Protein AF-A0AA35SSG5-F1 (afdb_monomer_lite)

Foldseek 3Di:
DCDDPQVPQVVVVVDPCVLQAPLDPDDDRPCVPGDDPVRQLVVLLVVVCVSCVVVVNNVDDDDPVNSVVVSLVNLVSNLVVLQVLLVVLVVCVPPPPDPGDSNVSSVNSVVVSVVSCVVNVVVD

InterPro domains:
  IPR011009 Protein kinase-like domain superfamily [SSF56112] (28-115)

Sequence (124 aa):
REVSSFQGCPLREGFPPIIFSLSGVHGTLDYSRYPSEIFQKKWIRSYLHECARIKGLSQATVSDAEVDGLYKDANNFAMVAHFIWSLWSLIQSKNSKINFDYLDYGCARYTEFKRRKSIIISQL

Organism: Geodia barretti (NCBI:txid519541)

Secondary structure (DSSP, 8-state):
----TTTT-TTTTS-THHHHH-S-SSSS--GGGSPPHHHHHHHHHHHHHHHHHHTT-TTPPPPHHHHHHHHHHHHHHHHHHHHHHHHHHHHHHHH--S---HHHHHHHHHHHHHHHHHHHHTT-

pLDDT: mean 76.03, std 17.05, range [32.19, 92.25]

Structure (mmCIF, N/CA/C/O backbone):
data_AF-A0AA35SSG5-F1
#
_entry.id   AF-A0AA35SSG5-F1
#
loop_
_atom_site.group_PDB
_atom_site.id
_atom_site.type_symbol
_atom_site.label_atom_id
_atom_site.label_alt_id
_atom_site.label_comp_id
_atom_site.label_asym_id
_atom_site.label_entity_id
_atom_site.label_seq_id
_atom_site.pdbx_PDB_ins_code
_atom_site.Cartn_x
_atom_site.Cartn_y
_atom_site.Cartn_z
_atom_site.occupancy
_atom_site.B_iso_or_equiv
_atom_site.auth_seq_id
_atom_site.auth_comp_id
_atom_site.auth_asym_id
_atom_site.auth_atom_id
_atom_site.pdbx_PDB_model_num
ATOM 1 N N . ARG A 1 1 ? -7.556 18.617 21.004 1.00 32.94 1 ARG A N 1
ATOM 2 C CA . ARG A 1 1 ? -6.360 18.010 21.635 1.00 32.94 1 ARG A CA 1
ATOM 3 C C . ARG A 1 1 ? -6.686 16.548 21.907 1.00 32.94 1 ARG A C 1
ATOM 5 O O . ARG A 1 1 ? -7.084 16.226 23.009 1.00 32.94 1 ARG A O 1
ATOM 12 N N . GLU A 1 2 ? -6.542 15.695 20.902 1.00 32.19 2 GLU A N 1
ATOM 13 C CA . GLU A 1 2 ? -6.468 14.240 21.064 1.00 32.19 2 GLU A CA 1
ATOM 14 C C . GLU A 1 2 ? -5.302 13.822 20.179 1.00 32.19 2 GLU A C 1
ATOM 16 O O . GLU A 1 2 ? -5.419 13.661 18.968 1.00 32.19 2 GLU A O 1
ATOM 21 N N . VAL A 1 3 ? -4.111 13.867 20.768 1.00 37.78 3 VAL A N 1
ATOM 22 C CA . VAL A 1 3 ? -2.885 13.452 20.095 1.00 37.78 3 VAL A CA 1
ATOM 23 C C . VAL A 1 3 ? -2.875 11.936 20.187 1.00 37.78 3 VAL A C 1
ATOM 25 O O . VAL A 1 3 ? -2.914 11.395 21.289 1.00 37.78 3 VAL A O 1
ATOM 28 N N . SER A 1 4 ? -2.917 11.289 19.022 1.00 47.38 4 SER A N 1
ATOM 29 C CA . SER A 1 4 ? -3.107 9.850 18.850 1.00 47.38 4 SER A CA 1
ATOM 30 C C . SER A 1 4 ? -2.340 9.025 19.891 1.00 47.38 4 SER A C 1
ATOM 32 O O . SER A 1 4 ? -1.118 9.134 20.016 1.00 47.38 4 SER A O 1
ATOM 34 N N . SER A 1 5 ? -3.065 8.167 20.607 1.00 51.53 5 SER A N 1
ATOM 35 C CA . SER A 1 5 ? -2.575 7.172 21.581 1.00 51.53 5 SER A CA 1
ATOM 36 C C . SER A 1 5 ? -1.392 6.328 21.058 1.00 51.53 5 SER A C 1
ATOM 38 O O . SER A 1 5 ? -0.597 5.768 21.823 1.00 51.53 5 SER A O 1
ATOM 40 N N . PHE A 1 6 ? -1.213 6.277 19.736 1.00 50.25 6 PHE A N 1
ATOM 41 C CA . PHE A 1 6 ? -0.212 5.469 19.053 1.00 50.25 6 PHE A CA 1
ATOM 42 C C . PHE A 1 6 ? 0.985 6.236 18.477 1.00 50.25 6 PHE A C 1
ATOM 44 O O . PHE A 1 6 ? 1.862 5.598 17.888 1.00 50.25 6 PHE A O 1
ATOM 51 N N . GLN A 1 7 ? 1.114 7.545 18.720 1.00 45.78 7 GLN A N 1
ATOM 52 C CA . GLN A 1 7 ? 2.335 8.289 18.390 1.00 45.78 7 GLN A CA 1
ATOM 53 C C . GLN A 1 7 ? 3.540 7.607 19.080 1.00 45.78 7 GLN A C 1
ATOM 55 O O . GLN A 1 7 ? 3.508 7.320 20.280 1.00 45.78 7 GLN A O 1
ATOM 60 N N . GLY A 1 8 ? 4.538 7.187 18.295 1.00 45.56 8 GLY A N 1
ATOM 61 C CA . GLY A 1 8 ? 5.700 6.427 18.778 1.00 45.56 8 GLY A CA 1
ATOM 62 C C . GLY A 1 8 ? 5.539 4.901 18.912 1.00 45.56 8 GLY A C 1
ATOM 63 O O . GLY A 1 8 ? 6.330 4.299 19.632 1.00 45.56 8 GLY A O 1
ATOM 64 N N . CYS A 1 9 ? 4.552 4.234 18.282 1.00 50.75 9 CYS A N 1
ATOM 65 C CA . CYS A 1 9 ? 4.674 2.769 18.129 1.00 50.75 9 CYS A CA 1
ATOM 66 C C . CYS A 1 9 ? 5.849 2.466 17.164 1.00 50.75 9 CYS A C 1
ATOM 68 O O . CYS A 1 9 ? 5.841 3.021 16.061 1.00 50.75 9 CYS A O 1
ATOM 70 N N . PRO A 1 10 ? 6.827 1.603 17.529 1.00 47.34 10 PRO A N 1
ATOM 71 C CA . PRO A 1 10 ? 8.066 1.368 16.761 1.00 47.34 10 PRO A CA 1
ATOM 72 C C . PRO A 1 10 ? 7.858 1.016 15.280 1.00 47.34 10 PRO A C 1
ATOM 74 O O . PRO A 1 10 ? 8.726 1.215 14.436 1.00 47.34 10 PRO A O 1
ATOM 77 N N . LEU A 1 11 ? 6.676 0.507 14.949 1.00 50.50 11 LEU A N 1
ATOM 78 C CA . LEU A 1 11 ? 6.322 -0.008 13.634 1.00 50.50 11 LEU A CA 1
ATOM 79 C C . LEU A 1 11 ? 5.502 0.990 12.786 1.00 50.50 11 LEU A C 1
ATOM 81 O O . LEU A 1 11 ? 5.123 0.673 11.663 1.00 50.50 11 LEU A O 1
ATOM 85 N N . ARG A 1 12 ? 5.285 2.228 13.269 1.00 47.06 12 ARG A N 1
ATOM 86 C CA . ARG A 1 12 ? 4.913 3.361 12.393 1.00 47.06 12 ARG A CA 1
ATOM 87 C C . ARG A 1 12 ? 6.123 3.878 11.600 1.00 47.06 12 ARG A C 1
ATOM 89 O O . ARG A 1 12 ? 5.941 4.478 10.548 1.00 47.06 12 ARG A O 1
ATOM 96 N N . GLU A 1 13 ? 7.336 3.612 12.092 1.00 42.50 13 GLU A N 1
ATOM 97 C CA . GLU A 1 13 ? 8.604 3.959 11.430 1.00 42.50 13 GLU A CA 1
ATOM 98 C C . GLU A 1 13 ? 9.269 2.748 10.764 1.00 42.50 13 GLU A C 1
ATOM 100 O O . GLU A 1 13 ? 9.878 2.866 9.701 1.00 42.50 13 GLU A O 1
ATOM 105 N N . GLY A 1 14 ? 9.079 1.553 11.334 1.00 45.75 14 GLY A N 1
ATOM 106 C CA . GLY A 1 14 ? 9.407 0.287 10.691 1.00 45.75 14 GLY A CA 1
ATOM 107 C C . GLY A 1 14 ? 8.416 -0.035 9.581 1.00 45.75 14 GLY A C 1
ATOM 108 O O . GLY A 1 14 ? 7.449 -0.746 9.823 1.00 45.75 14 GLY A O 1
ATOM 109 N N . PHE A 1 15 ? 8.669 0.518 8.392 1.00 47.22 15 PHE A N 1
ATOM 110 C CA . PHE A 1 15 ? 8.099 0.159 7.090 1.00 47.22 15 PHE A CA 1
ATOM 111 C C . PHE A 1 15 ? 7.259 -1.147 7.149 1.00 47.22 15 PHE A C 1
ATOM 113 O O . PHE A 1 15 ? 7.806 -2.247 7.009 1.00 47.22 15 PHE A O 1
ATOM 120 N N . PRO A 1 16 ? 5.916 -1.064 7.254 1.00 45.38 16 PRO A N 1
ATOM 121 C CA . PRO A 1 16 ? 5.050 -2.221 7.099 1.00 45.38 16 PRO A CA 1
ATOM 122 C C . PRO A 1 16 ? 4.657 -2.532 5.635 1.00 45.38 16 PRO A C 1
ATOM 124 O O . PRO A 1 16 ? 3.627 -3.18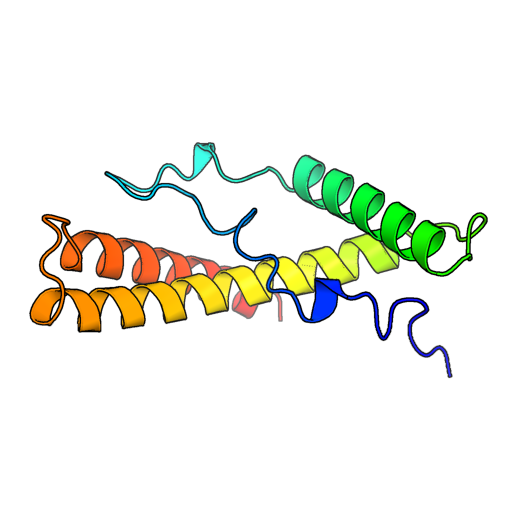2 5.453 1.00 45.38 16 PRO A O 1
ATOM 127 N N . PRO A 1 17 ? 5.381 -2.161 4.543 1.00 48.03 17 PRO A N 1
ATOM 128 C CA . PRO A 1 17 ? 4.963 -2.614 3.229 1.00 48.03 17 PRO A CA 1
ATOM 129 C C . PRO A 1 17 ? 5.379 -4.057 2.950 1.00 48.03 17 PRO A C 1
ATOM 131 O O . PRO A 1 17 ? 4.922 -4.585 1.951 1.00 48.03 17 PRO A O 1
ATOM 134 N N . ILE A 1 18 ? 6.165 -4.752 3.785 1.00 48.22 18 ILE A N 1
ATOM 135 C CA . ILE A 1 18 ? 6.533 -6.147 3.469 1.00 48.22 18 ILE A CA 1
ATOM 136 C C . ILE A 1 18 ? 5.298 -7.071 3.469 1.00 48.22 18 ILE A C 1
ATOM 138 O O . ILE A 1 18 ? 5.175 -7.900 2.573 1.00 48.22 18 ILE A O 1
ATOM 142 N N . ILE A 1 19 ? 4.321 -6.875 4.364 1.00 48.62 19 ILE A N 1
ATOM 143 C CA . ILE A 1 19 ? 3.073 -7.668 4.341 1.00 48.62 19 ILE A CA 1
ATOM 144 C C . ILE A 1 19 ? 2.119 -7.237 3.212 1.00 48.62 19 ILE A C 1
ATOM 146 O O . ILE A 1 19 ? 1.374 -8.064 2.692 1.00 48.62 19 ILE A O 1
ATOM 150 N N . PHE A 1 20 ? 2.176 -5.979 2.764 1.00 49.22 20 PHE A N 1
ATOM 151 C CA . PHE A 1 20 ? 1.245 -5.427 1.767 1.00 49.22 20 PHE A CA 1
ATOM 152 C C . PHE A 1 20 ? 1.869 -5.154 0.394 1.00 49.22 20 PHE A C 1
ATOM 154 O O . PHE A 1 20 ? 1.294 -4.423 -0.405 1.00 49.22 20 PHE A O 1
ATOM 161 N N . SER A 1 21 ? 3.041 -5.710 0.096 1.00 51.00 21 SER A N 1
ATOM 162 C CA . SER A 1 21 ? 3.751 -5.446 -1.163 1.00 51.00 21 SER A CA 1
ATOM 163 C C . SER A 1 21 ? 4.218 -6.706 -1.892 1.00 51.00 21 SER A C 1
ATOM 165 O O . SER A 1 21 ? 4.746 -6.590 -3.002 1.00 51.00 21 SER A O 1
ATOM 167 N N . LEU A 1 22 ? 4.074 -7.890 -1.302 1.00 49.94 22 LEU A N 1
ATOM 168 C CA . LEU A 1 22 ? 4.596 -9.128 -1.874 1.00 49.94 22 LEU A CA 1
ATOM 169 C C . LEU A 1 22 ? 3.525 -9.85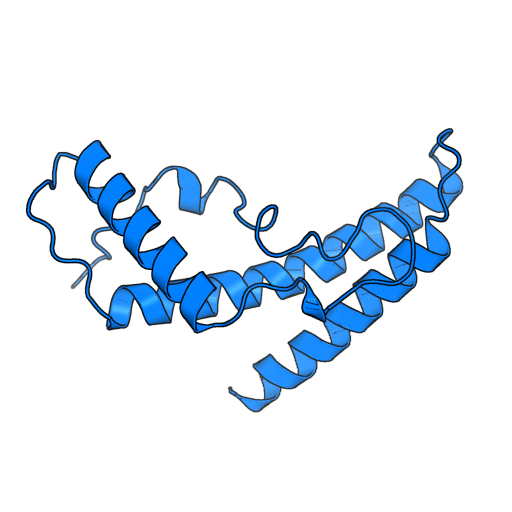8 -2.691 1.00 49.94 22 LEU A C 1
ATOM 171 O O . LEU A 1 22 ? 3.139 -10.975 -2.370 1.00 49.94 22 LEU A O 1
ATOM 175 N N . SER A 1 23 ? 3.091 -9.261 -3.803 1.00 50.03 23 SER A N 1
ATOM 176 C CA . SER A 1 23 ? 2.356 -9.993 -4.854 1.00 50.03 23 SER A CA 1
ATOM 177 C C . SER A 1 23 ? 3.276 -10.866 -5.731 1.00 50.03 23 SER A C 1
ATOM 179 O O . SER A 1 23 ? 2.874 -11.287 -6.808 1.00 50.03 23 SER A O 1
ATOM 181 N N . GLY A 1 24 ? 4.503 -11.157 -5.278 1.00 48.53 24 GLY A N 1
ATOM 182 C CA . GLY A 1 24 ? 5.466 -12.026 -5.962 1.00 48.53 24 GLY A CA 1
ATOM 183 C C . GLY A 1 24 ? 6.825 -11.360 -6.192 1.00 48.53 24 GLY A C 1
ATOM 184 O O . GLY A 1 24 ? 6.914 -10.159 -6.431 1.00 48.53 24 GLY A O 1
ATOM 185 N N . VAL A 1 25 ? 7.890 -12.162 -6.101 1.00 51.59 25 VAL A N 1
ATOM 186 C CA . VAL A 1 25 ? 9.284 -11.804 -6.452 1.00 51.59 25 VAL A CA 1
ATOM 187 C C . VAL A 1 25 ? 9.756 -12.662 -7.643 1.00 51.59 25 VAL A C 1
ATOM 189 O O . VAL A 1 25 ? 10.939 -12.740 -7.937 1.00 51.59 25 VAL A O 1
ATOM 192 N N . HIS A 1 26 ? 8.837 -13.352 -8.325 1.00 45.59 26 HIS A N 1
ATOM 193 C CA . HIS A 1 26 ? 9.110 -14.170 -9.507 1.00 45.59 26 HIS A CA 1
ATOM 194 C C . HIS A 1 26 ? 7.801 -14.410 -10.265 1.00 45.59 26 HIS A C 1
ATOM 196 O O . HIS A 1 26 ? 6.861 -14.951 -9.684 1.00 45.59 26 HIS A O 1
ATOM 202 N N . GLY A 1 27 ? 7.746 -14.026 -11.541 1.00 53.81 27 GLY A N 1
ATOM 203 C CA . GLY A 1 27 ? 6.561 -14.206 -12.381 1.00 53.81 27 GLY A CA 1
ATOM 204 C C . GLY A 1 27 ? 5.427 -13.215 -12.102 1.00 53.81 27 GLY A C 1
ATOM 205 O O . GLY A 1 27 ? 5.455 -12.450 -11.137 1.00 53.81 27 GLY A O 1
ATOM 206 N N . THR A 1 28 ? 4.448 -13.226 -13.010 1.00 52.81 28 THR A N 1
ATOM 207 C CA . THR A 1 28 ? 3.248 -12.376 -13.035 1.00 52.81 28 THR A CA 1
ATOM 208 C C . THR A 1 28 ? 2.685 -12.121 -11.639 1.00 52.81 28 THR A C 1
ATOM 210 O O . THR A 1 28 ? 2.377 -13.072 -10.920 1.00 52.81 28 THR A O 1
ATOM 213 N N . LEU A 1 29 ? 2.533 -10.842 -11.273 1.00 61.16 29 LEU A N 1
ATOM 214 C CA . LEU A 1 29 ? 1.982 -10.430 -9.981 1.00 61.16 29 LEU A CA 1
ATOM 215 C C . LEU A 1 29 ? 0.601 -11.065 -9.776 1.00 61.16 29 LEU A C 1
ATOM 217 O O . LEU A 1 29 ? -0.358 -10.720 -10.468 1.00 61.16 29 LEU A O 1
ATOM 221 N N . ASP A 1 30 ? 0.500 -11.982 -8.815 1.00 66.56 30 ASP A N 1
ATOM 222 C CA . ASP A 1 30 ? -0.765 -12.615 -8.460 1.00 66.56 30 ASP A CA 1
ATOM 223 C C . ASP A 1 30 ? -1.482 -1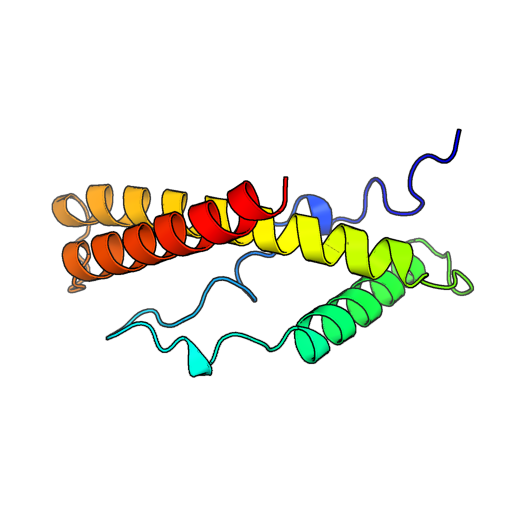1.753 -7.420 1.00 66.56 30 ASP A C 1
ATOM 225 O O . ASP A 1 30 ? -1.249 -11.832 -6.209 1.00 66.56 30 ASP A O 1
ATOM 229 N N . TYR A 1 31 ? -2.362 -10.888 -7.915 1.00 64.69 31 TYR A N 1
ATOM 230 C CA . TYR A 1 31 ? -3.161 -9.998 -7.081 1.00 64.69 31 TYR A CA 1
ATOM 231 C C . TYR A 1 31 ? -4.222 -10.736 -6.255 1.00 64.69 31 TYR A C 1
ATOM 233 O O . TYR A 1 31 ? -4.712 -10.164 -5.284 1.00 64.69 31 TYR A O 1
ATOM 241 N N . SER A 1 32 ? -4.543 -11.999 -6.569 1.00 67.62 32 SER A N 1
ATOM 242 C CA . SER A 1 32 ? -5.469 -12.803 -5.754 1.00 67.62 32 SER A CA 1
ATOM 243 C C . SER A 1 32 ? -4.890 -13.145 -4.379 1.00 67.62 32 SER A C 1
ATOM 245 O O . SER A 1 32 ? -5.630 -13.386 -3.427 1.00 67.62 32 SER A O 1
ATOM 247 N N . ARG A 1 33 ? -3.559 -13.093 -4.251 1.00 71.50 33 ARG A N 1
ATOM 248 C CA . ARG A 1 33 ? -2.836 -13.279 -2.987 1.00 71.50 33 ARG A CA 1
ATOM 249 C C . ARG A 1 33 ? -2.789 -12.024 -2.126 1.00 71.50 33 ARG A C 1
ATOM 251 O O . ARG A 1 33 ? -2.308 -12.082 -0.995 1.00 71.50 33 ARG A O 1
ATOM 258 N N . TYR A 1 34 ? -3.255 -10.887 -2.644 1.00 75.62 34 TYR A N 1
ATOM 259 C CA . TYR A 1 34 ? -3.325 -9.669 -1.857 1.00 75.62 34 TYR A CA 1
ATOM 260 C C . TYR A 1 34 ? -4.371 -9.830 -0.743 1.00 75.62 34 TYR A C 1
ATOM 262 O O . TYR A 1 34 ? -5.494 -10.259 -1.021 1.00 75.62 34 TYR A O 1
ATOM 270 N N . PRO A 1 35 ? -4.042 -9.502 0.519 1.00 81.75 35 PRO A N 1
ATOM 271 C CA . PRO A 1 35 ? -4.963 -9.704 1.627 1.00 81.75 35 PRO A CA 1
ATOM 272 C C . PRO A 1 35 ? -6.251 -8.898 1.431 1.00 81.75 35 PRO A C 1
ATOM 274 O O . PRO A 1 35 ? -6.218 -7.703 1.124 1.00 81.75 35 PRO A O 1
ATOM 277 N N . SER A 1 36 ? -7.394 -9.547 1.650 1.00 86.25 36 SER A N 1
ATOM 278 C CA . SER A 1 36 ? -8.705 -8.893 1.618 1.00 86.25 36 SER A CA 1
ATOM 279 C C . SER A 1 36 ? -8.814 -7.831 2.709 1.00 86.25 36 SER A C 1
ATOM 281 O O . SER A 1 36 ? -8.200 -7.969 3.765 1.00 86.25 36 SER A O 1
ATOM 283 N N . GLU A 1 37 ? -9.632 -6.797 2.499 1.00 88.38 37 GLU A N 1
ATOM 284 C CA . GLU A 1 37 ? -9.834 -5.715 3.478 1.00 88.38 37 GLU A CA 1
ATOM 285 C C . GLU A 1 37 ? -10.143 -6.244 4.887 1.00 88.38 37 GLU A C 1
ATOM 287 O O . GLU A 1 37 ? -9.547 -5.791 5.862 1.00 88.38 37 GLU A O 1
ATOM 292 N N . ILE A 1 38 ? -11.001 -7.266 4.989 1.00 90.06 38 ILE A N 1
ATOM 293 C CA . ILE A 1 38 ? -11.344 -7.927 6.257 1.00 90.06 38 ILE A CA 1
ATOM 294 C C . ILE A 1 38 ? -10.082 -8.450 6.956 1.00 90.06 38 ILE A C 1
ATOM 296 O O . ILE A 1 38 ? -9.897 -8.245 8.157 1.00 90.06 38 ILE A O 1
ATOM 300 N N . PHE A 1 39 ? -9.195 -9.111 6.209 1.00 89.12 39 PHE A N 1
ATOM 301 C CA . PHE A 1 39 ? -7.940 -9.617 6.750 1.00 89.12 39 PHE A CA 1
ATOM 302 C C . PHE A 1 39 ? -6.997 -8.478 7.147 1.00 89.12 39 PHE A C 1
ATOM 304 O O . PHE A 1 39 ? -6.417 -8.528 8.231 1.00 89.12 39 PHE A O 1
ATOM 311 N N . GLN A 1 40 ? -6.874 -7.436 6.316 1.00 87.75 40 GLN A N 1
ATOM 312 C CA . GLN A 1 40 ? -6.029 -6.275 6.620 1.00 87.75 40 GLN A CA 1
ATOM 313 C C . GLN A 1 40 ? -6.466 -5.609 7.926 1.00 87.75 40 GLN A C 1
ATOM 315 O O . GLN A 1 40 ? -5.648 -5.416 8.821 1.00 87.75 40 GLN A O 1
ATOM 320 N N . LYS A 1 41 ? -7.766 -5.330 8.076 1.00 89.38 41 LYS A N 1
ATOM 321 C CA . LYS A 1 41 ? -8.336 -4.716 9.282 1.00 89.38 41 LYS A CA 1
ATOM 322 C C . LYS A 1 41 ? -8.167 -5.599 10.513 1.00 89.38 41 LYS A C 1
ATOM 324 O O . LYS A 1 41 ? -7.800 -5.099 11.574 1.00 89.38 41 LYS A O 1
ATOM 329 N N . LYS A 1 42 ? -8.359 -6.916 10.376 1.00 90.62 42 LYS A N 1
ATOM 330 C CA . LYS A 1 42 ? -8.098 -7.873 11.462 1.00 90.62 42 LYS A CA 1
ATOM 331 C C . LYS A 1 42 ? -6.635 -7.828 11.907 1.00 90.62 42 LYS A C 1
ATOM 333 O O . LYS A 1 42 ? -6.373 -7.745 13.104 1.00 90.62 42 LYS A O 1
ATOM 338 N N . TRP A 1 43 ? -5.697 -7.846 10.958 1.00 88.81 43 TRP A N 1
ATOM 339 C CA . TRP A 1 43 ? -4.266 -7.755 11.248 1.00 88.81 43 TRP A CA 1
ATOM 340 C C . TRP A 1 43 ? -3.909 -6.424 11.922 1.00 88.81 43 TRP A C 1
ATOM 342 O O . TRP A 1 43 ? -3.242 -6.426 12.953 1.00 88.81 43 TRP A O 1
ATOM 352 N N . ILE A 1 44 ? -4.423 -5.305 11.400 1.00 89.00 44 ILE A N 1
ATOM 353 C CA . ILE A 1 44 ? -4.236 -3.961 11.965 1.00 89.00 44 ILE A CA 1
ATOM 354 C C . ILE A 1 44 ? -4.733 -3.900 13.410 1.00 89.00 44 ILE A C 1
ATOM 356 O O . ILE A 1 44 ? -4.039 -3.377 14.279 1.00 89.00 44 ILE A O 1
ATOM 360 N N . ARG A 1 45 ? -5.910 -4.465 13.699 1.00 90.81 45 ARG A N 1
ATOM 361 C CA . ARG A 1 45 ? -6.450 -4.486 15.061 1.00 90.81 45 ARG A CA 1
ATOM 362 C C . ARG A 1 45 ? -5.546 -5.281 16.008 1.00 90.81 45 ARG A C 1
ATOM 364 O O . ARG A 1 45 ? -5.212 -4.786 17.081 1.00 90.81 45 ARG A O 1
ATOM 371 N N . SER A 1 46 ? -5.104 -6.478 15.611 1.00 89.56 46 SER A N 1
ATOM 372 C CA . SER A 1 46 ? -4.144 -7.271 16.398 1.00 89.56 46 SER A CA 1
ATOM 373 C C . SER A 1 46 ? -2.829 -6.521 16.629 1.00 89.56 46 SER A C 1
ATOM 375 O O . SER A 1 46 ? -2.297 -6.533 17.736 1.00 89.56 46 SER A O 1
ATOM 377 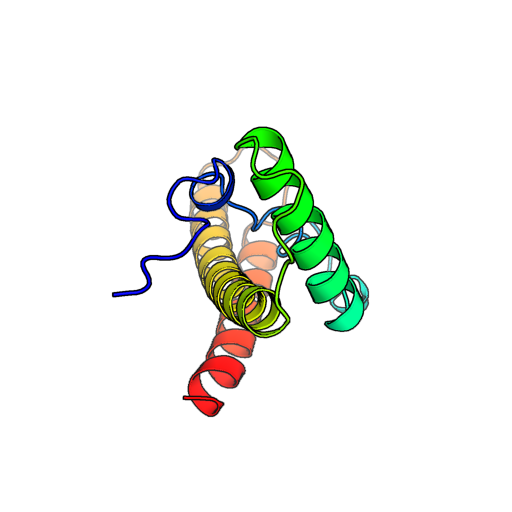N N . TYR A 1 47 ? -2.340 -5.823 15.607 1.00 87.00 47 TYR A N 1
ATOM 378 C CA . TYR A 1 47 ? -1.149 -4.987 15.682 1.00 87.00 47 TYR A CA 1
ATOM 379 C C . TYR A 1 47 ? -1.303 -3.833 16.690 1.00 87.00 47 TYR A C 1
ATOM 381 O O . TYR A 1 47 ? -0.426 -3.628 17.529 1.00 87.00 47 TYR A O 1
ATOM 389 N N . LEU A 1 48 ? -2.430 -3.114 16.668 1.00 87.00 48 LEU A N 1
ATOM 390 C CA . LEU A 1 48 ? -2.699 -2.017 17.606 1.00 87.00 48 LEU A CA 1
ATOM 391 C C . LEU A 1 48 ? -2.827 -2.511 19.054 1.00 87.00 48 LEU A C 1
ATOM 393 O O . LEU A 1 48 ? -2.310 -1.863 19.965 1.00 87.00 48 LEU A O 1
ATOM 397 N N . HIS A 1 49 ? -3.437 -3.681 19.269 1.00 87.69 49 HIS A N 1
ATOM 398 C CA . HIS A 1 49 ? -3.475 -4.311 20.592 1.00 87.69 49 HIS A CA 1
ATOM 399 C C . HIS A 1 49 ? -2.074 -4.628 21.121 1.00 87.69 49 HIS A C 1
ATOM 401 O O . HIS A 1 49 ? -1.780 -4.349 22.283 1.00 87.69 49 HIS A O 1
ATOM 407 N N . GLU A 1 50 ? -1.188 -5.158 20.277 1.00 86.00 50 GLU A N 1
ATOM 408 C CA . GLU A 1 50 ? 0.182 -5.462 20.688 1.00 86.00 50 GLU A CA 1
ATOM 409 C C . GLU A 1 50 ? 0.998 -4.185 20.952 1.00 86.00 50 GLU A C 1
ATOM 411 O O . GLU A 1 50 ? 1.702 -4.103 21.960 1.00 86.00 50 GLU A O 1
ATOM 416 N N . CYS A 1 51 ? 0.830 -3.139 20.129 1.00 84.62 51 CYS A N 1
ATOM 417 C CA . CYS A 1 51 ? 1.387 -1.809 20.406 1.00 84.62 51 CYS A CA 1
ATOM 418 C C . CYS A 1 51 ? 0.941 -1.291 21.787 1.00 84.62 51 CYS A C 1
ATOM 420 O O . CYS A 1 51 ? 1.763 -0.777 22.548 1.00 84.62 51 CYS A O 1
ATOM 422 N N . ALA A 1 52 ? -0.349 -1.414 22.120 1.00 85.06 52 ALA A N 1
ATOM 423 C CA . ALA A 1 52 ? -0.880 -0.984 23.411 1.00 85.06 52 ALA A CA 1
ATOM 424 C C . ALA A 1 52 ? -0.291 -1.802 24.570 1.00 85.06 52 ALA A C 1
ATOM 426 O O . ALA A 1 52 ? 0.139 -1.228 25.572 1.00 85.06 52 ALA A O 1
ATOM 427 N N . ARG A 1 53 ? -0.184 -3.128 24.409 1.00 84.69 53 ARG A N 1
ATOM 428 C CA . ARG A 1 53 ? 0.420 -4.028 25.400 1.00 84.69 53 ARG A CA 1
ATOM 429 C C . ARG A 1 53 ? 1.872 -3.655 25.703 1.00 84.69 53 ARG A C 1
ATOM 431 O O . ARG A 1 53 ? 2.228 -3.529 26.872 1.00 84.69 53 ARG A O 1
ATOM 438 N N . ILE A 1 54 ? 2.693 -3.436 24.672 1.00 84.31 54 ILE A N 1
ATOM 439 C CA . ILE A 1 54 ? 4.111 -3.054 24.815 1.00 84.31 54 ILE A CA 1
ATOM 440 C C . ILE A 1 54 ? 4.256 -1.694 25.512 1.00 84.31 54 ILE A C 1
ATOM 442 O O . ILE A 1 54 ? 5.179 -1.499 26.298 1.00 84.31 54 ILE A O 1
ATOM 446 N N . LYS A 1 55 ? 3.319 -0.768 25.280 1.00 82.50 55 LYS A N 1
ATOM 447 C CA . LYS A 1 55 ? 3.274 0.544 25.944 1.00 82.50 55 LYS A CA 1
ATOM 448 C C . LYS A 1 55 ? 2.742 0.499 27.387 1.00 82.50 55 LYS A C 1
ATOM 450 O O . LYS A 1 55 ? 2.611 1.549 28.007 1.00 82.50 55 LYS A O 1
ATOM 455 N N . GLY A 1 56 ? 2.408 -0.678 27.922 1.00 84.75 56 GLY A N 1
ATOM 456 C CA . GLY A 1 56 ? 1.808 -0.817 29.254 1.00 84.75 56 GLY A CA 1
ATOM 457 C C . GLY A 1 56 ? 0.340 -0.377 29.325 1.00 84.75 56 GLY A C 1
ATOM 458 O O . GLY A 1 56 ? -0.217 -0.261 30.412 1.00 84.75 56 GLY A O 1
ATOM 459 N N . LEU A 1 57 ? -0.310 -0.163 28.179 1.00 82.94 57 LEU A N 1
ATOM 460 C CA . LEU A 1 57 ? -1.710 0.248 28.050 1.00 82.94 57 LEU A CA 1
ATOM 461 C C . LEU A 1 57 ? -2.614 -0.981 27.860 1.00 82.94 57 LEU A C 1
ATOM 463 O O . LEU A 1 57 ? -3.400 -1.052 26.919 1.00 82.94 57 LEU A O 1
ATOM 467 N N . SER A 1 58 ? -2.490 -1.980 28.737 1.00 66.75 58 SER A N 1
ATOM 468 C CA . SER A 1 58 ? -3.124 -3.304 28.584 1.00 66.75 58 SER A CA 1
ATOM 469 C C . SER A 1 58 ? -4.661 -3.298 28.544 1.00 66.75 58 SER A C 1
ATOM 471 O O . SER A 1 58 ? -5.253 -4.301 28.159 1.00 66.75 58 SER A O 1
ATOM 473 N N . GLN A 1 59 ? -5.302 -2.181 28.903 1.00 67.00 59 GLN A N 1
ATOM 474 C CA . GLN A 1 59 ? -6.756 -1.971 28.848 1.00 67.00 59 GLN A CA 1
ATOM 475 C C . GLN A 1 59 ? -7.201 -1.026 27.718 1.00 67.00 59 GLN A C 1
ATOM 477 O O . GLN A 1 59 ? -8.374 -0.658 27.647 1.00 67.00 59 GLN A O 1
ATOM 482 N N . ALA A 1 60 ? -6.293 -0.593 26.835 1.00 74.31 60 ALA A N 1
ATOM 483 C CA . ALA A 1 60 ? -6.673 0.269 25.721 1.00 74.31 60 ALA A CA 1
ATOM 484 C C . ALA A 1 60 ? -7.589 -0.490 24.752 1.00 74.31 60 ALA A C 1
ATOM 486 O O . ALA A 1 60 ? -7.217 -1.515 24.174 1.00 74.31 60 ALA A O 1
ATOM 487 N N . THR A 1 61 ? -8.798 0.038 24.570 1.00 83.25 61 THR A N 1
ATOM 488 C CA . THR A 1 61 ? -9.730 -0.454 23.557 1.00 83.25 61 THR A CA 1
ATOM 489 C C . THR A 1 61 ? -9.320 0.130 22.213 1.00 83.25 61 THR A C 1
ATOM 491 O O . THR A 1 61 ? -9.262 1.347 22.065 1.00 83.25 61 THR A O 1
ATOM 494 N N . VAL A 1 62 ? -9.025 -0.735 21.242 1.00 86.38 62 VAL A N 1
ATOM 495 C CA . VAL A 1 62 ? -8.761 -0.321 19.860 1.00 86.38 62 VAL A CA 1
ATOM 496 C C . VAL A 1 62 ? -10.095 0.004 19.198 1.00 86.38 62 VAL A C 1
ATOM 498 O O . VAL A 1 62 ? -10.953 -0.872 19.079 1.00 86.38 62 VAL A O 1
ATOM 501 N N . SER A 1 63 ? -10.271 1.253 18.776 1.00 90.44 63 SER A N 1
ATOM 502 C CA . SER A 1 63 ? -11.491 1.697 18.101 1.00 90.44 63 SER A CA 1
ATOM 503 C C . SER A 1 63 ? -11.487 1.346 16.610 1.00 90.44 63 SER A C 1
ATOM 505 O O . SER A 1 63 ? -10.435 1.247 15.973 1.00 90.44 63 SER A O 1
ATOM 507 N N . ASP A 1 64 ? -12.677 1.212 16.019 1.00 90.88 64 ASP A N 1
ATOM 508 C CA . ASP A 1 64 ? -12.810 1.002 14.570 1.00 90.88 64 ASP A CA 1
ATOM 509 C C . ASP A 1 64 ? -12.276 2.190 13.762 1.00 90.88 64 ASP A C 1
ATOM 511 O O . ASP A 1 64 ? -11.664 1.996 12.714 1.00 90.88 64 ASP A O 1
ATOM 515 N N . ALA A 1 65 ? -12.403 3.410 14.292 1.00 89.12 65 ALA A N 1
ATOM 516 C CA . ALA A 1 65 ? -11.859 4.613 13.670 1.00 89.12 65 ALA A CA 1
ATOM 517 C C . ALA A 1 65 ? -10.324 4.570 13.547 1.00 89.12 65 ALA A C 1
ATOM 519 O O . ALA A 1 65 ? -9.776 4.968 12.519 1.00 89.12 65 ALA A O 1
ATOM 520 N N . GLU A 1 66 ? -9.620 4.057 14.562 1.00 85.81 66 GLU A N 1
ATOM 521 C CA . GLU A 1 66 ? -8.160 3.889 14.517 1.00 85.81 66 GLU A CA 1
ATOM 522 C C . GLU A 1 66 ? -7.743 2.811 13.510 1.00 85.81 66 GLU A C 1
ATOM 524 O O . GLU A 1 66 ? -6.772 2.996 12.771 1.00 85.81 66 GLU A O 1
ATOM 529 N N . VAL A 1 67 ? -8.493 1.706 13.445 1.00 88.75 67 VAL A N 1
ATOM 530 C CA . VAL A 1 67 ? -8.260 0.631 12.469 1.00 88.75 67 VAL A CA 1
ATOM 531 C C . VAL A 1 67 ? -8.463 1.143 11.044 1.00 88.75 67 VAL A C 1
ATOM 533 O O . VAL A 1 67 ? -7.608 0.913 10.188 1.00 88.75 67 VAL A O 1
ATOM 536 N N . ASP A 1 68 ? -9.551 1.869 10.788 1.00 88.56 68 ASP A N 1
ATOM 537 C CA . ASP A 1 68 ? -9.856 2.435 9.473 1.00 88.56 68 ASP A CA 1
ATOM 538 C C . ASP A 1 68 ? -8.854 3.521 9.062 1.00 88.56 68 ASP A C 1
ATOM 540 O O . ASP A 1 68 ? -8.451 3.584 7.897 1.00 88.56 68 ASP A O 1
ATOM 544 N N . GLY A 1 69 ? -8.408 4.353 10.008 1.00 86.00 69 GLY A N 1
ATOM 545 C CA . GLY A 1 69 ? -7.359 5.344 9.773 1.00 86.00 69 GLY A CA 1
ATOM 546 C C . GLY A 1 69 ? -6.046 4.687 9.349 1.00 86.00 69 GLY A C 1
ATOM 547 O O . GLY A 1 69 ? -5.492 5.016 8.299 1.00 86.00 69 GLY A O 1
ATOM 548 N N . LEU A 1 70 ? -5.588 3.689 10.111 1.00 85.25 70 LEU A N 1
ATOM 549 C CA . LEU A 1 70 ? -4.349 2.978 9.800 1.00 85.25 70 LEU A CA 1
ATOM 550 C C . LEU A 1 70 ? -4.465 2.130 8.522 1.00 85.25 70 LEU A C 1
ATOM 552 O O . LEU A 1 70 ? -3.486 1.989 7.793 1.00 85.25 70 LEU A O 1
ATOM 556 N N . TYR A 1 71 ? -5.652 1.614 8.199 1.00 85.69 71 TYR A N 1
ATOM 557 C CA . TYR A 1 71 ? -5.918 0.930 6.932 1.00 85.69 71 TYR A CA 1
ATOM 558 C C . TYR A 1 71 ? -5.733 1.860 5.726 1.00 85.69 71 TYR A C 1
ATOM 560 O O . TYR A 1 71 ? -5.092 1.474 4.742 1.00 85.69 71 TYR A O 1
ATOM 568 N N . LYS A 1 72 ? -6.247 3.094 5.797 1.00 84.94 72 LYS A N 1
ATOM 569 C CA . LYS A 1 72 ? -6.058 4.101 4.739 1.00 84.94 72 LYS A CA 1
ATOM 570 C C . LYS A 1 72 ? -4.586 4.477 4.589 1.00 84.94 72 LYS A C 1
ATOM 572 O O . LYS A 1 72 ? -4.059 4.436 3.476 1.00 84.94 72 LYS A O 1
ATOM 577 N N . ASP A 1 73 ? -3.912 4.760 5.704 1.00 84.06 73 ASP A N 1
ATOM 578 C CA . ASP A 1 73 ? -2.479 5.073 5.716 1.00 84.06 73 ASP A CA 1
ATOM 579 C C . ASP A 1 73 ? -1.662 3.933 5.088 1.00 84.06 73 ASP A C 1
ATOM 581 O O . ASP A 1 73 ? -0.865 4.161 4.176 1.00 84.06 73 ASP A O 1
ATOM 585 N N . ALA A 1 74 ? -1.899 2.687 5.509 1.00 83.12 74 ALA A N 1
ATOM 586 C CA . ALA A 1 74 ? -1.191 1.514 4.998 1.00 83.12 74 ALA A CA 1
ATOM 587 C C . ALA A 1 74 ? -1.378 1.326 3.484 1.00 83.12 74 ALA A C 1
ATOM 589 O O . ALA A 1 74 ? -0.412 1.033 2.776 1.00 83.12 74 ALA A O 1
ATOM 590 N N . ASN A 1 75 ? -2.588 1.544 2.960 1.00 82.75 75 ASN A N 1
ATOM 591 C CA . ASN A 1 75 ? -2.849 1.452 1.523 1.00 82.75 75 ASN A CA 1
ATOM 592 C C . ASN A 1 75 ? -2.162 2.571 0.722 1.00 82.75 75 ASN A C 1
ATOM 594 O O . ASN A 1 75 ? -1.634 2.308 -0.365 1.00 82.75 75 ASN A O 1
ATOM 598 N N . ASN A 1 76 ? -2.090 3.785 1.274 1.00 83.56 76 ASN A N 1
ATOM 599 C CA . ASN A 1 76 ? -1.334 4.891 0.682 1.00 83.56 76 ASN A CA 1
ATOM 600 C C . ASN A 1 76 ? 0.171 4.585 0.646 1.00 83.56 76 ASN A C 1
ATOM 602 O O . ASN A 1 76 ? 0.821 4.764 -0.387 1.00 83.56 76 ASN A O 1
ATOM 606 N N . PHE A 1 77 ? 0.733 4.053 1.733 1.00 82.81 77 PHE A N 1
ATOM 607 C CA . PHE A 1 77 ? 2.138 3.640 1.762 1.00 82.81 77 PHE A CA 1
ATOM 608 C C . PHE A 1 77 ? 2.427 2.461 0.830 1.00 82.81 77 PHE A C 1
ATOM 610 O O . PHE A 1 77 ? 3.482 2.441 0.195 1.00 82.81 77 PHE A O 1
ATOM 617 N N . ALA A 1 78 ? 1.497 1.514 0.673 1.00 82.75 78 ALA A N 1
ATOM 618 C CA . ALA A 1 78 ? 1.635 0.425 -0.293 1.00 82.75 78 ALA A CA 1
ATOM 619 C C . ALA A 1 78 ? 1.758 0.961 -1.731 1.00 82.75 78 ALA A C 1
ATOM 621 O O . ALA A 1 78 ? 2.631 0.522 -2.482 1.00 82.75 78 ALA A O 1
ATOM 622 N N . MET A 1 79 ? 0.954 1.965 -2.103 1.00 85.38 79 MET A N 1
ATOM 623 C CA . MET A 1 79 ? 1.086 2.656 -3.392 1.00 85.38 79 MET A CA 1
ATOM 624 C C . MET A 1 79 ? 2.492 3.248 -3.573 1.00 85.38 79 MET A C 1
ATOM 626 O O . MET A 1 79 ? 3.138 2.986 -4.589 1.00 85.38 79 MET A O 1
ATOM 630 N N . VAL A 1 80 ? 2.990 4.008 -2.593 1.00 86.75 80 VAL A N 1
ATOM 631 C CA . VAL A 1 80 ? 4.337 4.607 -2.651 1.00 86.75 80 VAL A CA 1
ATOM 632 C C . VAL A 1 80 ? 5.420 3.528 -2.745 1.00 86.75 80 VAL A C 1
ATOM 634 O O . VAL A 1 80 ? 6.355 3.655 -3.535 1.00 86.75 80 VAL A O 1
ATOM 637 N N . ALA A 1 81 ? 5.267 2.421 -2.017 1.00 85.38 81 ALA A N 1
ATOM 638 C CA . ALA A 1 81 ? 6.188 1.295 -2.087 1.00 85.38 81 ALA A CA 1
ATOM 639 C C . ALA A 1 81 ? 6.256 0.704 -3.505 1.00 85.38 81 ALA A C 1
ATOM 641 O O . ALA A 1 81 ? 7.349 0.445 -4.001 1.00 85.38 81 ALA A O 1
ATOM 642 N N . HIS A 1 82 ? 5.129 0.524 -4.206 1.00 85.12 82 HIS A N 1
ATOM 643 C CA . HIS A 1 82 ? 5.139 0.063 -5.602 1.00 85.12 82 HIS A CA 1
ATOM 644 C C . HIS A 1 82 ? 5.950 0.974 -6.531 1.00 85.12 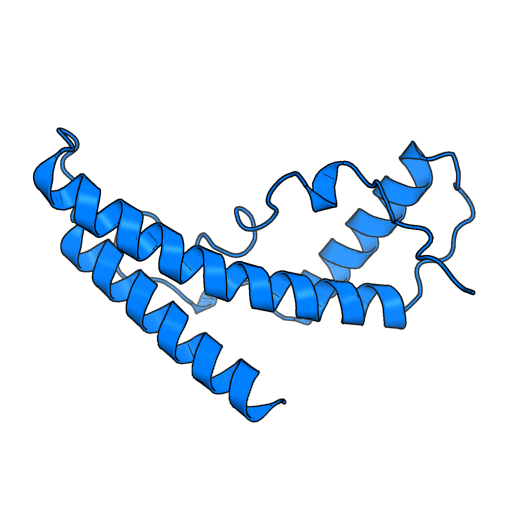82 HIS A C 1
ATOM 646 O O . HIS A 1 82 ? 6.681 0.463 -7.380 1.00 85.12 82 HIS A O 1
ATOM 652 N N . PHE A 1 83 ? 5.894 2.291 -6.329 1.00 88.12 83 PHE A N 1
ATOM 653 C CA . PHE A 1 83 ? 6.713 3.237 -7.085 1.00 88.12 83 PHE A CA 1
ATOM 654 C C . PHE A 1 83 ? 8.208 3.105 -6.760 1.00 88.12 83 PHE A C 1
ATOM 656 O O . PHE A 1 83 ? 9.023 2.969 -7.671 1.00 88.12 83 PHE A O 1
ATOM 663 N N . ILE A 1 84 ? 8.569 3.061 -5.473 1.00 89.56 84 ILE A N 1
ATOM 664 C CA . ILE A 1 84 ? 9.967 2.910 -5.035 1.00 89.56 84 ILE A CA 1
ATOM 665 C C . ILE A 1 84 ? 10.569 1.602 -5.563 1.00 89.56 84 ILE A C 1
ATOM 667 O O . ILE A 1 84 ? 11.679 1.604 -6.090 1.00 89.56 84 ILE A O 1
ATOM 671 N N . TRP A 1 85 ? 9.834 0.491 -5.484 1.00 85.12 85 TRP A N 1
ATOM 672 C CA . TRP A 1 85 ? 10.302 -0.805 -5.981 1.00 85.12 85 TRP A CA 1
ATOM 673 C C . TRP A 1 85 ? 10.433 -0.849 -7.506 1.00 85.12 85 TRP A C 1
ATOM 675 O O . TRP A 1 85 ? 11.319 -1.534 -8.011 1.00 85.12 85 TRP A O 1
ATOM 685 N N . SER A 1 86 ? 9.604 -0.101 -8.238 1.00 90.12 86 SER A N 1
ATOM 686 C CA . SER A 1 86 ? 9.771 0.073 -9.684 1.00 90.12 86 SER A CA 1
ATOM 687 C C . SER A 1 86 ? 11.071 0.815 -10.016 1.00 90.12 86 SER A C 1
ATOM 689 O O . SER A 1 86 ? 11.850 0.342 -10.844 1.00 90.12 86 SER A O 1
ATOM 691 N N . LEU A 1 87 ? 11.363 1.912 -9.305 1.00 91.00 87 LEU A N 1
ATOM 692 C CA . LEU A 1 87 ? 12.610 2.662 -9.475 1.00 91.00 87 LEU A CA 1
ATOM 693 C C . LEU A 1 87 ? 13.841 1.826 -9.101 1.00 91.00 87 LEU A C 1
ATOM 695 O O . LEU A 1 87 ? 14.808 1.779 -9.860 1.00 91.00 87 LEU A O 1
ATOM 699 N N . TRP A 1 88 ? 13.788 1.132 -7.961 1.00 90.62 88 TRP A N 1
ATOM 700 C CA . TRP A 1 88 ? 14.838 0.203 -7.543 1.00 90.62 88 TRP A CA 1
ATOM 701 C C . TRP A 1 88 ? 15.108 -0.840 -8.630 1.00 90.62 88 TRP A C 1
ATOM 703 O O . TRP A 1 88 ? 16.261 -1.085 -8.973 1.00 90.62 88 TRP A O 1
ATOM 713 N N . SER A 1 89 ? 14.052 -1.399 -9.227 1.00 89.31 89 SER A N 1
ATOM 714 C CA . SER A 1 89 ? 14.191 -2.395 -10.285 1.00 89.31 89 SER A CA 1
ATOM 715 C C . SER A 1 89 ? 14.850 -1.827 -11.539 1.00 89.31 89 SER A C 1
ATOM 717 O O . SER A 1 89 ? 15.766 -2.434 -12.087 1.00 89.31 89 SER A O 1
ATOM 719 N N . LEU A 1 90 ? 14.457 -0.622 -11.961 1.00 91.38 90 LEU A N 1
ATOM 720 C CA . LEU A 1 90 ? 15.065 0.040 -13.114 1.00 91.38 90 LEU A CA 1
ATOM 721 C C . LEU A 1 90 ? 16.573 0.248 -12.917 1.00 91.38 90 LEU A C 1
ATOM 723 O O . LEU A 1 90 ? 17.357 -0.068 -13.810 1.00 91.38 90 LEU A O 1
ATOM 727 N N . ILE A 1 91 ? 16.984 0.716 -11.736 1.00 92.25 91 ILE A N 1
ATOM 728 C CA . ILE A 1 91 ? 18.401 0.886 -11.387 1.00 92.25 91 ILE A CA 1
ATOM 729 C C . ILE A 1 91 ? 19.122 -0.472 -11.406 1.00 92.25 91 ILE A C 1
ATOM 731 O O . ILE A 1 91 ? 20.214 -0.598 -11.962 1.00 92.25 91 ILE A O 1
ATOM 735 N N . GLN A 1 92 ? 18.499 -1.511 -10.847 1.00 89.62 92 GLN A N 1
ATOM 736 C CA . GLN A 1 92 ? 19.104 -2.839 -10.757 1.00 89.62 92 GLN A CA 1
ATOM 737 C C . GLN A 1 92 ? 19.192 -3.579 -12.088 1.00 89.62 92 GLN A C 1
ATOM 739 O O . GLN A 1 92 ? 20.100 -4.393 -12.243 1.00 89.62 92 GLN A O 1
ATOM 744 N N . SER A 1 93 ? 18.362 -3.231 -13.076 1.00 90.38 93 SER A N 1
ATOM 745 C CA . SER A 1 93 ? 18.458 -3.779 -14.436 1.00 90.38 93 SER A CA 1
ATOM 746 C C . SER A 1 93 ? 19.825 -3.548 -15.098 1.00 90.38 93 SER A C 1
ATOM 748 O O . SER A 1 93 ? 20.194 -4.274 -16.018 1.00 90.38 93 SER A O 1
ATOM 750 N N . LYS A 1 94 ? 20.588 -2.546 -14.633 1.00 88.75 94 LYS A N 1
ATOM 751 C CA . LYS A 1 94 ? 21.943 -2.237 -15.117 1.00 88.75 94 LYS A CA 1
ATOM 752 C C . LYS A 1 94 ? 23.059 -2.648 -14.160 1.00 88.75 94 LYS A C 1
ATOM 754 O O . LYS A 1 94 ? 24.174 -2.874 -14.615 1.00 88.75 94 LYS A O 1
ATOM 759 N N . ASN A 1 95 ? 22.772 -2.736 -12.862 1.00 86.12 95 ASN A N 1
ATOM 760 C CA . ASN A 1 95 ? 23.802 -2.853 -11.825 1.00 86.12 95 ASN A CA 1
ATOM 761 C C . ASN A 1 95 ? 23.868 -4.236 -11.162 1.00 86.12 95 ASN A C 1
ATOM 763 O O . ASN A 1 95 ? 24.895 -4.589 -10.581 1.00 86.12 95 ASN A O 1
ATOM 767 N N . SER A 1 96 ? 22.786 -5.015 -11.205 1.00 87.00 96 SER A N 1
ATOM 768 C CA . SER A 1 96 ? 22.720 -6.288 -10.491 1.00 87.00 96 SER A CA 1
ATOM 769 C C . SER A 1 96 ? 23.380 -7.425 -11.270 1.00 87.00 96 SER A C 1
ATOM 771 O O . SER A 1 96 ? 23.251 -7.531 -12.485 1.00 87.00 96 SER A O 1
ATOM 773 N N . LYS A 1 97 ? 24.053 -8.320 -10.541 1.00 85.50 97 LYS A N 1
ATOM 774 C CA . LYS A 1 97 ? 24.622 -9.573 -11.071 1.00 85.50 97 LYS A CA 1
ATOM 775 C C . LYS A 1 97 ? 23.671 -10.767 -10.924 1.00 85.50 97 LYS A C 1
ATOM 777 O O . LYS A 1 97 ? 24.012 -11.875 -11.324 1.00 85.50 97 LYS A O 1
ATOM 782 N N . ILE A 1 98 ? 22.514 -10.561 -10.294 1.00 89.25 98 ILE A N 1
ATOM 783 C CA . ILE A 1 98 ? 21.506 -11.602 -10.084 1.00 89.25 98 ILE A CA 1
ATOM 784 C C . ILE A 1 98 ? 20.726 -11.791 -11.386 1.00 89.25 98 ILE A C 1
ATOM 786 O O . ILE A 1 98 ? 20.260 -10.814 -11.970 1.00 89.25 98 ILE A O 1
ATOM 790 N N . ASN A 1 99 ? 20.554 -13.045 -11.813 1.00 84.69 99 ASN A N 1
ATOM 791 C CA . ASN A 1 99 ? 19.716 -13.385 -12.959 1.00 84.69 99 ASN A CA 1
ATOM 792 C C . ASN A 1 99 ? 18.231 -13.241 -12.587 1.00 84.69 99 ASN A C 1
ATOM 794 O O . ASN A 1 99 ? 17.616 -14.167 -12.059 1.00 84.69 99 ASN A O 1
ATOM 798 N N . PHE A 1 100 ? 17.691 -12.045 -12.800 1.00 83.44 100 PHE A N 1
ATOM 799 C CA . PHE A 1 100 ? 16.317 -11.675 -12.494 1.00 83.44 100 PHE A CA 1
ATOM 800 C C . PHE A 1 100 ? 15.811 -10.668 -13.531 1.00 83.44 100 PHE A C 1
ATOM 802 O O . PHE A 1 100 ? 16.552 -9.767 -13.929 1.00 83.44 100 PHE A O 1
ATOM 809 N N . ASP A 1 101 ? 14.548 -10.790 -13.948 1.00 87.00 101 ASP A N 1
ATOM 810 C CA . ASP A 1 101 ? 13.946 -9.847 -14.893 1.00 87.00 101 ASP A CA 1
ATOM 811 C C . ASP A 1 101 ? 13.508 -8.557 -14.186 1.00 87.00 101 ASP A C 1
ATOM 813 O O . ASP A 1 101 ? 12.361 -8.358 -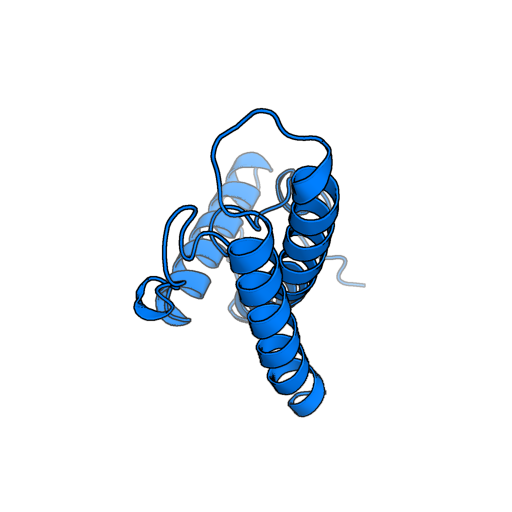13.775 1.00 87.00 101 ASP A O 1
ATOM 817 N N . TYR A 1 102 ? 14.476 -7.660 -14.022 1.00 87.50 102 TYR A N 1
ATOM 818 C CA . TYR A 1 102 ? 14.266 -6.356 -13.413 1.00 87.50 102 TYR A CA 1
ATOM 819 C C . TYR A 1 102 ? 13.361 -5.436 -14.245 1.00 87.50 102 TYR A C 1
ATOM 821 O O . TYR A 1 102 ? 12.716 -4.547 -13.682 1.00 87.50 102 TYR A O 1
ATOM 829 N N . LEU A 1 103 ? 13.304 -5.593 -15.567 1.00 89.38 103 LEU A N 1
ATOM 830 C CA . LEU A 1 103 ? 12.466 -4.723 -16.391 1.00 89.38 103 LEU A CA 1
ATOM 831 C C . LEU A 1 103 ? 11.001 -5.124 -16.255 1.00 89.38 103 LEU A C 1
ATOM 833 O O . LEU A 1 103 ? 10.177 -4.264 -15.939 1.00 89.38 103 LEU A O 1
ATOM 837 N N . ASP A 1 104 ? 10.698 -6.417 -16.383 1.00 87.94 104 ASP A N 1
ATOM 838 C CA . ASP A 1 104 ? 9.339 -6.931 -16.208 1.00 87.94 104 ASP A CA 1
ATOM 839 C C . ASP A 1 104 ? 8.817 -6.649 -14.792 1.00 87.94 104 ASP A C 1
ATOM 841 O O . ASP A 1 104 ? 7.752 -6.048 -14.617 1.00 87.94 104 ASP A O 1
ATOM 845 N N . TYR A 1 105 ? 9.630 -6.931 -13.765 1.00 85.88 105 TYR A N 1
ATOM 846 C CA . TYR A 1 105 ? 9.283 -6.586 -12.387 1.00 85.88 105 TYR A CA 1
ATOM 847 C C . TYR A 1 105 ? 9.048 -5.078 -12.226 1.00 85.88 105 TYR A C 1
ATOM 849 O O . TYR A 1 105 ? 8.029 -4.660 -11.676 1.00 85.88 105 TYR A O 1
ATOM 857 N N . GLY A 1 106 ? 9.937 -4.231 -12.751 1.00 88.62 106 GLY A N 1
ATOM 858 C CA . GLY A 1 106 ? 9.797 -2.776 -12.675 1.00 88.62 106 GLY A CA 1
ATOM 859 C C . GLY A 1 106 ? 8.504 -2.260 -13.317 1.00 88.62 106 GLY A C 1
ATOM 860 O O . GLY A 1 106 ? 7.812 -1.422 -12.724 1.00 88.62 106 GLY A O 1
ATOM 861 N N . CYS A 1 107 ? 8.147 -2.794 -14.487 1.00 89.94 107 CYS A N 1
ATOM 862 C CA . CYS A 1 107 ? 6.920 -2.476 -15.217 1.00 89.94 107 CYS A CA 1
ATOM 863 C C . CYS A 1 107 ? 5.663 -2.937 -14.472 1.00 89.94 107 CYS A C 1
ATOM 865 O O . CYS A 1 107 ? 4.701 -2.168 -14.341 1.00 89.94 107 CYS A O 1
ATOM 867 N N . ALA A 1 108 ? 5.672 -4.157 -13.933 1.00 87.19 108 ALA A N 1
ATOM 868 C CA . ALA A 1 108 ? 4.559 -4.704 -13.166 1.00 87.19 108 ALA A CA 1
ATOM 869 C C . ALA A 1 108 ? 4.291 -3.859 -11.905 1.00 87.19 108 ALA A C 1
ATOM 871 O O . ALA A 1 108 ? 3.156 -3.458 -11.630 1.00 87.19 108 ALA A O 1
ATOM 872 N N . ARG A 1 109 ? 5.354 -3.476 -11.187 1.00 87.62 109 ARG A N 1
ATOM 873 C CA . ARG A 1 109 ? 5.277 -2.616 -9.995 1.00 87.62 109 ARG A CA 1
ATOM 874 C C . ARG A 1 109 ? 4.775 -1.207 -10.320 1.00 87.62 109 ARG A C 1
ATOM 876 O O . ARG A 1 109 ? 3.934 -0.682 -9.594 1.00 87.62 109 ARG A O 1
ATOM 883 N N . TYR A 1 110 ? 5.227 -0.611 -11.422 1.00 89.75 110 TYR A N 1
ATOM 884 C CA . TYR A 1 110 ? 4.738 0.700 -11.860 1.00 89.75 110 TYR A CA 1
ATOM 885 C C . TYR A 1 110 ? 3.259 0.675 -12.264 1.00 89.75 110 TYR A C 1
ATOM 887 O O . TYR A 1 110 ? 2.508 1.610 -11.975 1.00 89.75 110 TYR A O 1
ATOM 895 N N . THR A 1 111 ? 2.821 -0.403 -12.914 1.00 90.06 111 THR A N 1
ATOM 896 C CA . THR A 1 111 ? 1.415 -0.593 -13.290 1.00 90.06 111 THR A CA 1
ATOM 897 C C . THR A 1 111 ? 0.519 -0.618 -12.057 1.00 90.06 111 THR A C 1
ATOM 899 O O . THR A 1 111 ? -0.493 0.083 -12.020 1.00 90.06 111 THR A O 1
ATOM 902 N N . GLU A 1 112 ? 0.936 -1.327 -11.008 1.00 85.75 112 GLU A N 1
ATOM 903 C CA . GLU A 1 112 ? 0.196 -1.370 -9.748 1.00 85.75 112 GLU A CA 1
ATOM 904 C C . GLU A 1 112 ? 0.180 -0.016 -9.023 1.00 85.75 112 GLU A C 1
ATOM 906 O O . GLU A 1 112 ? -0.860 0.397 -8.505 1.00 85.75 112 GLU A O 1
ATOM 911 N N . PHE A 1 113 ? 1.291 0.729 -9.050 1.00 89.44 113 PHE A N 1
ATOM 912 C CA . PHE A 1 113 ? 1.314 2.113 -8.569 1.00 89.44 113 PHE A CA 1
ATOM 913 C C . PHE A 1 113 ? 0.255 2.971 -9.277 1.00 89.44 113 PHE A C 1
ATOM 915 O O . PHE A 1 113 ? -0.539 3.632 -8.607 1.00 89.44 113 PHE A O 1
ATOM 922 N N . LYS A 1 114 ? 0.193 2.931 -10.617 1.00 89.88 114 LYS A N 1
ATOM 923 C CA . LYS A 1 114 ? -0.811 3.683 -11.390 1.00 89.88 114 LYS A CA 1
ATOM 924 C C . LYS A 1 114 ? -2.239 3.265 -11.035 1.00 89.88 114 LYS A C 1
ATOM 926 O O . LYS A 1 114 ? -3.090 4.134 -10.848 1.00 89.88 114 LYS A O 1
ATOM 931 N N . ARG A 1 115 ? -2.496 1.958 -10.905 1.00 87.19 115 ARG A N 1
ATOM 932 C CA . ARG A 1 115 ? -3.814 1.422 -10.532 1.00 87.19 115 ARG A CA 1
ATOM 933 C C . ARG A 1 115 ? -4.257 1.945 -9.164 1.00 87.19 115 ARG A C 1
ATOM 935 O O . ARG A 1 115 ? -5.355 2.482 -9.041 1.00 87.19 115 ARG A O 1
ATOM 942 N N . ARG A 1 116 ? -3.390 1.849 -8.151 1.00 85.19 116 ARG A N 1
ATOM 943 C CA . ARG A 1 116 ? -3.676 2.337 -6.791 1.00 85.19 116 ARG A CA 1
ATOM 944 C C . ARG A 1 116 ? -3.835 3.848 -6.736 1.00 85.19 116 ARG A C 1
ATOM 946 O O . ARG A 1 116 ? -4.762 4.325 -6.093 1.00 85.19 116 ARG A O 1
ATOM 953 N N . LYS A 1 117 ? -2.993 4.590 -7.459 1.00 87.62 117 LYS A N 1
ATOM 954 C CA . LYS A 1 117 ? -3.103 6.046 -7.576 1.00 87.62 117 LYS A CA 1
ATOM 955 C C . LYS A 1 117 ? -4.472 6.462 -8.110 1.00 87.62 117 LYS A C 1
ATOM 957 O O . LYS A 1 117 ? -5.068 7.375 -7.557 1.00 87.62 117 LYS A O 1
ATOM 962 N N . SER A 1 118 ? -4.987 5.775 -9.132 1.00 86.06 118 SER A N 1
ATOM 963 C CA . SER A 1 118 ? -6.327 6.046 -9.664 1.00 86.06 118 SER A CA 1
ATOM 964 C C . SER A 1 118 ? -7.426 5.818 -8.623 1.00 86.06 118 SER A C 1
ATOM 966 O O . SER A 1 118 ? -8.319 6.647 -8.503 1.00 86.06 118 SER A O 1
ATOM 968 N N . ILE A 1 119 ? -7.352 4.720 -7.863 1.00 83.00 119 ILE A N 1
ATOM 969 C CA . ILE A 1 119 ? -8.341 4.386 -6.824 1.00 83.00 119 ILE A CA 1
ATOM 970 C C . ILE A 1 119 ? -8.312 5.429 -5.703 1.00 83.00 119 ILE A C 1
ATOM 972 O O . ILE A 1 119 ? -9.352 5.965 -5.339 1.00 83.00 119 ILE A O 1
ATOM 976 N N . ILE A 1 120 ? -7.123 5.758 -5.196 1.00 80.19 120 ILE A N 1
ATOM 977 C CA . ILE A 1 120 ? -6.961 6.687 -4.072 1.00 80.19 120 ILE A CA 1
ATOM 978 C C . ILE A 1 120 ? -7.366 8.108 -4.474 1.00 80.19 120 ILE A C 1
ATOM 980 O O . ILE A 1 120 ? -8.105 8.752 -3.741 1.00 80.19 120 ILE A O 1
ATOM 984 N N . ILE A 1 121 ? -6.944 8.589 -5.650 1.00 78.94 121 ILE A N 1
ATOM 985 C CA . ILE A 1 121 ? -7.321 9.930 -6.125 1.00 78.94 121 ILE A CA 1
ATOM 986 C C . ILE A 1 121 ? -8.831 10.038 -6.358 1.00 78.94 121 ILE A C 1
ATOM 988 O O . ILE A 1 121 ? -9.391 11.095 -6.113 1.00 78.94 121 ILE A O 1
ATOM 992 N N . SER A 1 122 ? -9.504 8.962 -6.780 1.00 72.62 122 SER A N 1
ATOM 993 C CA . SER A 1 122 ? -10.966 8.974 -6.942 1.00 72.62 122 SER A CA 1
ATOM 994 C C . SER A 1 122 ? -11.753 9.014 -5.623 1.00 72.62 122 SER A C 1
ATOM 996 O O . SER A 1 122 ? -12.968 9.181 -5.650 1.00 72.62 122 SER A O 1
ATOM 998 N N . GLN A 1 123 ? -11.079 8.819 -4.487 1.00 63.53 123 GLN A N 1
ATOM 999 C CA . GLN A 1 123 ? -11.669 8.790 -3.144 1.00 63.53 123 GLN A CA 1
ATOM 1000 C C . GLN A 1 123 ? -11.341 10.046 -2.316 1.00 63.53 123 GLN A C 1
ATOM 1002 O O . GLN A 1 123 ? -11.755 10.122 -1.157 1.00 63.53 123 GLN A O 1
ATOM 1007 N N . LEU A 1 124 ? -10.582 10.988 -2.890 1.00 58.41 124 LEU A N 1
ATOM 1008 C CA . LEU A 1 124 ? -10.288 12.315 -2.338 1.00 58.41 124 LEU A CA 1
ATOM 1009 C C . LEU A 1 124 ? -11.317 13.333 -2.835 1.00 58.41 124 LEU A C 1
ATOM 1011 O O . LEU A 1 124 ? -11.690 14.200 -2.016 1.00 58.41 124 LEU A O 1
#

Radius of gyration: 17.04 Å; chains: 1; bounding box: 37×32×46 Å